Protein AF-A0A658NLS2-F1 (afdb_monomer_lite)

pLDDT: mean 79.7, std 11.79, range [51.97, 91.81]

Structure (mmCIF, N/CA/C/O backbone):
data_AF-A0A658NLS2-F1
#
_entry.id   AF-A0A658NLS2-F1
#
loop_
_atom_site.group_PDB
_atom_site.id
_atom_site.type_symbol
_atom_site.label_atom_id
_atom_site.label_alt_id
_atom_site.label_comp_id
_atom_site.label_asym_id
_atom_site.label_entity_id
_atom_site.label_seq_id
_atom_site.pdbx_PDB_ins_code
_atom_site.Cartn_x
_atom_site.Cartn_y
_atom_site.Cartn_z
_atom_site.occupancy
_atom_site.B_iso_or_equiv
_atom_site.auth_seq_id
_atom_site.auth_comp_id
_atom_site.auth_asym_id
_atom_site.auth_atom_id
_atom_site.pdbx_PDB_model_num
ATOM 1 N N . SER A 1 1 ? 4.223 12.182 16.575 1.00 65.25 1 SER A N 1
ATOM 2 C CA . SER A 1 1 ? 4.253 11.805 15.146 1.00 65.25 1 SER A CA 1
ATOM 3 C C . SER A 1 1 ? 2.900 11.260 14.741 1.00 65.25 1 SER A C 1
ATOM 5 O O . SER A 1 1 ? 2.313 10.538 15.530 1.00 65.25 1 SER A O 1
ATOM 7 N N . ILE A 1 2 ? 2.389 11.633 13.567 1.00 84.19 2 ILE A N 1
ATOM 8 C CA . ILE A 1 2 ? 1.117 11.115 13.041 1.00 84.19 2 ILE A CA 1
ATOM 9 C C . ILE A 1 2 ? 1.444 9.887 12.190 1.00 84.19 2 ILE A C 1
ATOM 11 O O . ILE A 1 2 ? 2.329 9.966 11.338 1.00 84.19 2 ILE A O 1
ATOM 15 N N . VAL A 1 3 ? 0.764 8.772 12.449 1.00 85.00 3 VAL A N 1
ATOM 16 C CA . VAL A 1 3 ? 0.836 7.545 11.646 1.00 85.00 3 VAL A CA 1
ATOM 17 C C . VAL A 1 3 ? -0.495 7.407 10.921 1.00 85.00 3 VAL A C 1
ATOM 19 O O . VAL A 1 3 ? -1.545 7.502 11.556 1.00 85.00 3 VAL A O 1
ATOM 22 N N . LYS A 1 4 ? -0.460 7.208 9.601 1.00 86.88 4 LYS A N 1
ATOM 23 C CA . LYS A 1 4 ? -1.666 6.925 8.812 1.00 86.88 4 LYS A CA 1
ATOM 24 C C . LYS A 1 4 ? -1.690 5.435 8.499 1.00 86.88 4 LYS A C 1
ATOM 26 O O . LYS A 1 4 ? -0.728 4.911 7.945 1.00 86.88 4 LYS A O 1
ATOM 31 N N . ILE A 1 5 ? -2.780 4.770 8.862 1.00 86.88 5 ILE A N 1
ATOM 32 C CA . ILE A 1 5 ? -3.020 3.362 8.545 1.00 86.88 5 ILE A CA 1
ATOM 33 C C . ILE A 1 5 ? -4.089 3.323 7.462 1.00 86.88 5 ILE A C 1
ATOM 35 O O . ILE A 1 5 ? -5.166 3.896 7.634 1.00 86.88 5 ILE A O 1
ATOM 39 N N . VAL A 1 6 ? -3.785 2.672 6.344 1.00 86.12 6 VAL A N 1
ATOM 40 C CA . VAL A 1 6 ? -4.731 2.469 5.249 1.00 86.12 6 VAL A CA 1
ATOM 41 C C . VAL A 1 6 ? -5.123 1.005 5.208 1.00 86.12 6 VAL A C 1
ATOM 43 O O . VAL A 1 6 ? -4.279 0.133 5.007 1.00 86.12 6 VAL A O 1
ATOM 46 N N . LEU A 1 7 ? -6.411 0.751 5.412 1.00 83.94 7 LEU A N 1
ATOM 47 C CA . LEU A 1 7 ? -6.997 -0.579 5.322 1.00 83.94 7 LEU A CA 1
ATOM 48 C C . LEU A 1 7 ? -7.395 -0.885 3.874 1.00 83.94 7 LEU A C 1
ATOM 50 O O . LEU A 1 7 ? -7.679 0.027 3.090 1.00 83.94 7 LEU A O 1
ATOM 54 N N . GLY A 1 8 ? -7.460 -2.175 3.541 1.00 77.00 8 GLY A N 1
ATOM 55 C CA . GLY A 1 8 ? -8.093 -2.634 2.306 1.00 77.00 8 GLY A CA 1
ATOM 56 C C . GLY A 1 8 ? -9.534 -2.128 2.168 1.00 77.00 8 GLY A C 1
ATOM 57 O O . GLY A 1 8 ? -10.190 -1.777 3.150 1.00 77.00 8 GLY A O 1
ATOM 58 N N . GLY A 1 9 ? -10.035 -2.072 0.934 1.00 71.25 9 GLY A N 1
ATOM 59 C CA . GLY A 1 9 ? -11.396 -1.613 0.650 1.00 71.25 9 GLY A CA 1
ATOM 60 C C . GLY A 1 9 ? -11.589 -0.093 0.643 1.00 71.25 9 GLY A C 1
ATOM 61 O O . GLY A 1 9 ? -12.726 0.361 0.510 1.00 71.25 9 GLY A O 1
ATOM 62 N N . ALA A 1 10 ? -10.518 0.706 0.732 1.00 70.81 10 ALA A N 1
ATOM 63 C CA . ALA A 1 10 ? -10.616 2.146 0.513 1.00 70.81 10 ALA A CA 1
ATOM 64 C C . ALA A 1 10 ? -11.225 2.426 -0.876 1.00 70.81 10 ALA A C 1
ATOM 66 O O . ALA A 1 10 ? -10.749 1.945 -1.905 1.00 70.81 10 ALA A O 1
ATOM 67 N N . SER A 1 11 ? -12.331 3.168 -0.903 1.00 69.44 11 SER A N 1
ATOM 68 C CA . SER A 1 11 ? -13.107 3.426 -2.120 1.00 69.44 11 SER A CA 1
ATOM 69 C C . SER A 1 11 ? -12.618 4.648 -2.898 1.00 69.44 11 SER A C 1
ATOM 71 O O . SER A 1 11 ? -12.958 4.790 -4.073 1.00 69.44 11 SER A O 1
ATOM 73 N N . ASN A 1 12 ? -11.805 5.506 -2.273 1.00 81.88 12 ASN A N 1
ATOM 74 C CA . ASN A 1 12 ? -11.258 6.700 -2.902 1.00 81.88 12 ASN A CA 1
ATOM 75 C C . ASN A 1 12 ? -10.073 6.346 -3.812 1.00 81.88 12 ASN A C 1
ATOM 77 O O . ASN A 1 12 ? -8.965 6.084 -3.348 1.00 81.88 12 ASN A O 1
ATOM 81 N N . SER A 1 13 ? -10.305 6.373 -5.123 1.00 81.00 13 SER A N 1
ATOM 82 C CA . SER A 1 13 ? -9.292 6.072 -6.138 1.00 81.00 13 SER A CA 1
ATOM 83 C C . SER A 1 13 ? -8.092 7.018 -6.099 1.00 81.00 13 SER A C 1
ATOM 85 O O . SER A 1 13 ? -6.977 6.577 -6.367 1.00 81.00 13 SER A O 1
ATOM 87 N N . ARG A 1 14 ? -8.288 8.292 -5.731 1.00 84.12 14 ARG A N 1
ATOM 88 C CA . ARG A 1 14 ? -7.193 9.268 -5.632 1.00 84.12 14 ARG A CA 1
ATOM 89 C C . ARG A 1 14 ? -6.228 8.905 -4.507 1.00 84.12 14 ARG A C 1
ATOM 91 O O . ARG A 1 14 ? -5.028 8.855 -4.741 1.00 84.12 14 ARG A O 1
ATOM 98 N N . ASP A 1 15 ? -6.756 8.549 -3.338 1.00 83.19 15 ASP A N 1
ATOM 99 C CA . ASP A 1 15 ? -5.923 8.140 -2.203 1.00 83.19 15 ASP A CA 1
ATOM 100 C C . ASP A 1 15 ? -5.118 6.876 -2.531 1.00 83.19 15 ASP A C 1
ATOM 102 O O . ASP A 1 15 ? -3.947 6.774 -2.179 1.00 83.19 15 ASP A O 1
ATOM 106 N N . LEU A 1 16 ? -5.728 5.919 -3.237 1.00 85.44 16 LEU A N 1
ATOM 107 C CA . LEU A 1 16 ? -5.045 4.703 -3.686 1.00 85.44 16 LEU A CA 1
ATOM 108 C C . LEU A 1 16 ? -3.929 4.999 -4.696 1.00 85.44 16 LEU A C 1
ATOM 110 O O . LEU A 1 16 ? -2.878 4.361 -4.653 1.00 85.44 16 LEU A O 1
ATOM 114 N N . GLN A 1 17 ? -4.144 5.964 -5.591 1.00 86.62 17 GLN A N 1
ATOM 115 C CA . GLN A 1 17 ? -3.137 6.388 -6.562 1.00 86.62 17 GLN A CA 1
ATOM 116 C C . GLN A 1 17 ? -1.950 7.073 -5.875 1.00 86.62 17 GLN A C 1
ATOM 118 O O . GLN A 1 17 ? -0.796 6.764 -6.184 1.00 86.62 17 GLN A O 1
ATOM 123 N N . ASP A 1 18 ? -2.225 7.953 -4.915 1.00 86.19 18 ASP A N 1
ATOM 124 C CA . ASP A 1 18 ? -1.192 8.636 -4.135 1.00 86.19 18 ASP A CA 1
ATOM 125 C C . ASP A 1 18 ? -0.382 7.625 -3.306 1.00 86.19 18 ASP A C 1
ATOM 127 O O . ASP A 1 18 ? 0.844 7.709 -3.236 1.00 86.19 18 ASP A O 1
ATOM 131 N N . LEU A 1 19 ? -1.047 6.609 -2.741 1.00 83.69 19 LEU A N 1
ATOM 132 C CA . LEU A 1 19 ? -0.391 5.503 -2.040 1.00 83.69 19 LEU A CA 1
ATOM 133 C C . LEU A 1 19 ? 0.497 4.667 -2.957 1.00 83.69 19 LEU A C 1
ATOM 135 O O . LEU A 1 19 ? 1.636 4.386 -2.597 1.00 83.69 19 LEU A O 1
ATOM 139 N N . SER A 1 20 ? -0.004 4.278 -4.130 1.00 85.81 20 SER A N 1
ATOM 140 C CA . SER A 1 20 ? 0.773 3.522 -5.117 1.00 85.81 20 SER A CA 1
ATOM 141 C C . SER A 1 20 ? 2.027 4.298 -5.536 1.00 85.81 20 SER A C 1
ATOM 143 O O . SER A 1 20 ? 3.126 3.750 -5.522 1.00 85.81 20 SER A O 1
ATOM 145 N N . THR A 1 21 ? 1.884 5.607 -5.766 1.00 87.00 21 THR A N 1
ATOM 146 C CA . THR A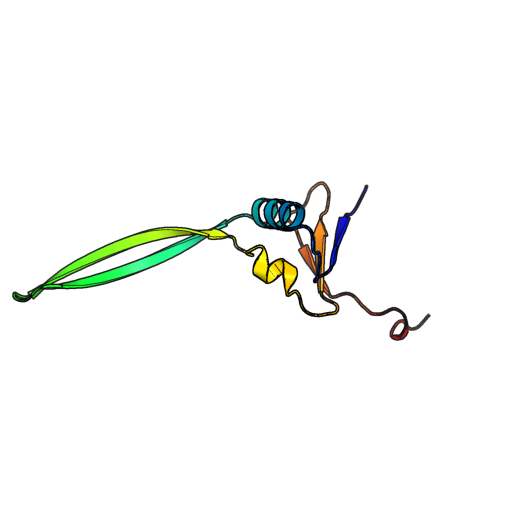 1 21 ? 3.001 6.511 -6.084 1.00 87.00 21 THR A CA 1
ATOM 147 C C . THR A 1 21 ? 4.020 6.595 -4.944 1.00 87.00 21 THR A C 1
ATOM 149 O O . THR A 1 21 ? 5.222 6.593 -5.191 1.00 87.00 21 THR A O 1
ATOM 152 N N . LEU A 1 22 ? 3.560 6.650 -3.689 1.00 85.94 22 LEU A N 1
ATOM 153 C CA . LEU A 1 22 ? 4.438 6.725 -2.518 1.00 85.94 22 LEU A CA 1
ATOM 154 C C . LEU A 1 22 ? 5.202 5.418 -2.257 1.00 85.94 22 LEU A C 1
ATOM 156 O O . LEU A 1 22 ? 6.339 5.460 -1.792 1.00 85.94 22 LEU A O 1
ATOM 160 N N . ILE A 1 23 ? 4.582 4.266 -2.529 1.00 87.12 23 ILE A N 1
ATOM 161 C CA . ILE A 1 23 ? 5.251 2.955 -2.479 1.00 87.12 23 ILE A CA 1
ATOM 162 C C . ILE A 1 23 ? 6.334 2.889 -3.563 1.00 87.12 23 ILE A C 1
ATOM 164 O O . ILE A 1 23 ? 7.408 2.336 -3.327 1.00 87.12 23 ILE A O 1
ATOM 168 N N . GLY A 1 24 ? 6.062 3.501 -4.714 1.00 88.12 24 GLY A N 1
ATOM 169 C CA . GLY A 1 24 ? 6.996 3.645 -5.815 1.00 88.12 24 GLY A CA 1
ATOM 170 C C . GLY A 1 24 ? 6.892 2.526 -6.843 1.00 88.12 24 GLY A C 1
ATOM 171 O O . GLY A 1 24 ? 6.037 1.636 -6.781 1.00 88.12 24 GLY A O 1
ATOM 172 N N . ASP A 1 25 ? 7.810 2.585 -7.800 1.00 89.19 25 ASP A N 1
ATOM 173 C CA . ASP A 1 25 ? 7.829 1.705 -8.957 1.00 89.19 25 ASP A CA 1
ATOM 174 C C . ASP A 1 25 ? 9.037 0.765 -8.939 1.00 89.19 25 ASP A C 1
ATOM 176 O O . ASP A 1 25 ? 10.090 1.067 -8.375 1.00 89.19 25 ASP A O 1
ATOM 180 N N . ARG A 1 26 ? 8.887 -0.373 -9.615 1.00 83.88 26 ARG A N 1
ATOM 181 C CA . ARG A 1 26 ? 9.960 -1.308 -9.942 1.00 83.88 26 ARG A CA 1
ATOM 182 C C . ARG A 1 26 ? 10.140 -1.395 -11.451 1.00 83.88 26 ARG A C 1
ATOM 184 O O . ARG A 1 26 ? 9.169 -1.352 -12.208 1.00 83.88 26 ARG A O 1
ATOM 191 N N . ASP A 1 27 ? 11.379 -1.586 -11.872 1.00 84.62 27 ASP A N 1
ATOM 192 C CA . ASP A 1 27 ? 11.685 -1.881 -13.264 1.00 84.62 27 ASP A CA 1
ATOM 193 C C . ASP A 1 27 ? 11.392 -3.356 -13.552 1.00 84.62 27 ASP A C 1
ATOM 195 O O . ASP A 1 27 ? 11.810 -4.258 -12.823 1.00 84.62 27 ASP A O 1
ATOM 199 N N . GLU A 1 28 ? 10.654 -3.607 -14.624 1.00 78.62 28 GLU A N 1
ATOM 200 C CA . GLU A 1 28 ? 10.342 -4.937 -15.117 1.00 78.62 28 GLU A CA 1
ATOM 201 C C . GLU A 1 28 ? 10.950 -5.107 -16.510 1.00 78.62 28 GLU A C 1
ATOM 203 O O . GLU A 1 28 ? 10.649 -4.360 -17.447 1.00 78.62 28 GLU A O 1
ATOM 208 N N . TYR A 1 29 ? 11.831 -6.098 -16.640 1.00 70.19 29 TYR A N 1
ATOM 209 C CA . TYR A 1 29 ? 12.489 -6.432 -17.897 1.00 70.19 29 TYR A CA 1
ATOM 210 C C . TYR A 1 29 ? 11.566 -7.316 -18.732 1.00 70.19 29 TYR A C 1
ATOM 212 O O . TYR A 1 29 ? 11.199 -8.412 -18.318 1.00 70.19 29 TYR A O 1
ATOM 220 N N . THR A 1 30 ? 11.192 -6.838 -19.913 1.00 65.88 30 THR A N 1
ATOM 221 C CA . THR A 1 30 ? 10.486 -7.630 -20.920 1.00 65.88 30 THR A CA 1
ATOM 222 C C . THR A 1 30 ? 11.493 -8.022 -21.993 1.00 65.88 30 THR A C 1
ATOM 224 O O . THR A 1 30 ? 11.924 -7.178 -22.781 1.00 65.88 30 THR A O 1
ATOM 227 N N . ASP A 1 31 ? 11.887 -9.293 -22.013 1.00 58.84 31 ASP A N 1
ATOM 228 C CA . ASP A 1 31 ? 12.724 -9.852 -23.073 1.00 58.84 31 ASP A CA 1
ATOM 229 C C . ASP A 1 31 ? 11.816 -10.355 -24.205 1.00 58.84 31 ASP A C 1
ATOM 231 O O . ASP A 1 31 ? 11.014 -11.268 -24.019 1.00 58.84 31 ASP A O 1
ATOM 235 N N . SER A 1 32 ? 11.924 -9.738 -25.381 1.00 52.03 32 SER A N 1
ATOM 236 C CA . SER A 1 32 ? 11.250 -10.191 -26.601 1.00 52.03 32 SER A CA 1
ATOM 237 C C . SER A 1 32 ? 12.284 -10.774 -27.562 1.00 52.03 32 SER A C 1
ATOM 239 O O . SER A 1 32 ? 13.212 -10.083 -27.990 1.00 52.03 32 SER A O 1
ATOM 241 N N . SER A 1 33 ? 12.161 -12.068 -27.865 1.00 53.91 33 SER A N 1
ATOM 242 C CA . SER A 1 33 ? 13.003 -12.745 -28.852 1.00 53.91 33 SER A CA 1
ATOM 243 C C . SER A 1 33 ? 12.201 -12.981 -30.126 1.00 53.91 33 SER A C 1
ATOM 245 O O . SER A 1 33 ? 11.273 -13.793 -30.127 1.00 53.91 33 SER A O 1
ATOM 247 N N . THR A 1 34 ? 12.574 -12.310 -31.210 1.00 55.31 34 THR A N 1
ATOM 248 C CA . THR A 1 34 ? 11.988 -12.539 -32.534 1.00 55.31 34 THR A CA 1
ATOM 249 C C . THR A 1 34 ? 12.956 -13.389 -33.348 1.00 55.31 34 THR A C 1
ATOM 251 O O . THR A 1 34 ? 14.126 -13.032 -33.521 1.00 55.31 34 THR A O 1
ATOM 254 N N . VAL A 1 35 ? 12.477 -14.533 -33.834 1.00 55.44 35 VAL A N 1
ATOM 255 C CA . VAL A 1 35 ? 13.217 -15.415 -34.745 1.00 55.44 35 VAL A CA 1
ATOM 256 C C . VAL A 1 35 ? 12.748 -15.098 -36.162 1.00 55.44 35 VAL A C 1
ATOM 258 O O . VAL A 1 35 ? 11.577 -15.293 -36.468 1.00 55.44 35 VAL A O 1
ATOM 261 N N . GLY A 1 36 ? 13.636 -14.552 -36.995 1.00 56.31 36 GLY A N 1
ATOM 262 C CA . GLY A 1 36 ? 13.358 -14.293 -38.413 1.00 56.31 36 GLY A CA 1
ATOM 263 C C . GLY A 1 36 ? 13.665 -15.507 -39.297 1.00 56.31 36 GLY A C 1
ATOM 264 O O . GLY A 1 36 ? 14.546 -16.302 -38.963 1.00 56.31 36 GLY A O 1
ATOM 265 N N . ASP A 1 37 ? 12.988 -15.606 -40.446 1.0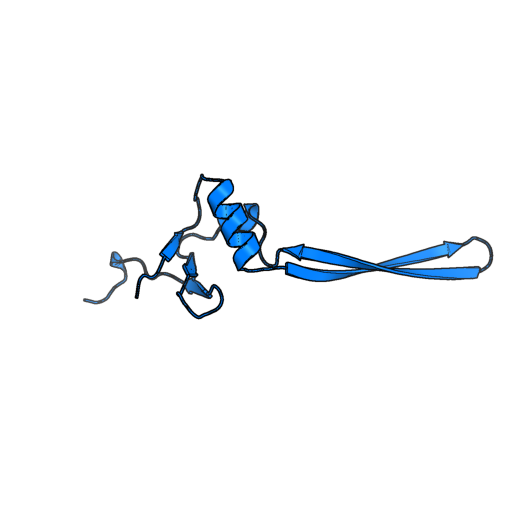0 64.75 37 ASP A N 1
ATOM 266 C CA . ASP A 1 37 ? 12.955 -16.773 -41.357 1.00 64.75 37 ASP A CA 1
ATOM 267 C C . ASP A 1 37 ? 14.317 -17.257 -41.906 1.00 64.75 37 ASP A C 1
ATOM 269 O O . ASP A 1 37 ? 14.402 -18.345 -42.469 1.00 64.75 37 ASP A O 1
ATOM 273 N N . TYR A 1 38 ? 15.402 -16.498 -41.712 1.00 63.66 38 TYR A N 1
ATOM 274 C CA . TYR A 1 38 ? 16.759 -16.821 -42.185 1.00 63.66 38 TYR A CA 1
ATOM 275 C C . TYR A 1 38 ? 17.811 -16.933 -41.063 1.00 63.66 38 TYR A C 1
ATOM 277 O O . TYR A 1 38 ? 19.003 -16.742 -41.291 1.00 63.66 38 TYR A O 1
ATOM 285 N N . GLY A 1 39 ? 17.397 -17.238 -39.829 1.00 59.06 39 GLY A N 1
ATOM 286 C CA . GLY A 1 39 ? 18.328 -17.513 -38.722 1.00 59.06 39 GLY A CA 1
ATOM 287 C C . GLY A 1 39 ? 18.865 -16.274 -37.996 1.00 59.06 39 GLY A C 1
ATOM 288 O O . GLY A 1 39 ? 19.704 -16.397 -37.102 1.00 59.06 39 GLY A O 1
ATOM 289 N N . SER A 1 40 ? 18.356 -15.077 -38.302 1.00 54.69 40 SER A N 1
ATOM 290 C CA . SER A 1 40 ? 18.630 -13.881 -37.502 1.00 54.69 40 SER A CA 1
ATOM 291 C C . SER A 1 40 ? 17.826 -13.927 -36.196 1.00 54.69 40 SER A C 1
ATOM 293 O O . SER A 1 40 ? 16.595 -13.833 -36.213 1.00 54.69 40 SER A O 1
ATOM 295 N N . ARG A 1 41 ? 18.511 -14.057 -35.055 1.00 58.62 41 ARG A N 1
ATOM 296 C CA . ARG A 1 41 ? 17.912 -13.871 -33.723 1.00 58.62 41 ARG A CA 1
ATOM 297 C C . ARG A 1 41 ? 18.013 -12.396 -33.350 1.00 58.62 41 ARG A C 1
ATOM 299 O O . ARG A 1 41 ? 19.114 -11.901 -33.129 1.00 58.62 41 ARG A O 1
ATOM 306 N N . SER A 1 42 ? 16.878 -11.708 -33.268 1.00 51.97 42 SER A N 1
ATOM 307 C CA . SER A 1 42 ? 16.813 -10.371 -32.677 1.00 51.97 42 SER A CA 1
ATOM 308 C C . SER A 1 42 ? 16.339 -10.500 -31.231 1.00 51.97 42 SER A C 1
ATOM 310 O O . SER A 1 42 ? 15.268 -11.053 -30.980 1.00 51.97 42 SER A O 1
ATOM 312 N N . ASN A 1 43 ? 17.150 -10.031 -30.282 1.00 55.62 43 ASN A N 1
ATOM 313 C CA . ASN A 1 43 ? 16.784 -9.928 -28.871 1.00 55.62 43 ASN A CA 1
ATOM 314 C C . ASN A 1 43 ? 16.560 -8.452 -28.552 1.00 55.62 43 ASN A C 1
ATOM 316 O O . ASN A 1 43 ? 17.512 -7.673 -28.516 1.00 55.62 43 ASN A O 1
ATOM 320 N N . GLN A 1 44 ? 15.311 -8.074 -28.303 1.00 55.25 44 GLN A N 1
ATOM 321 C CA . GLN A 1 44 ? 14.949 -6.737 -27.857 1.00 55.25 44 GLN A CA 1
ATOM 322 C C . GLN A 1 44 ? 14.531 -6.817 -26.388 1.00 55.25 44 GLN A C 1
ATOM 324 O O . GLN A 1 44 ? 13.520 -7.431 -26.045 1.00 55.25 44 GLN A O 1
ATOM 329 N N . ARG A 1 45 ? 15.336 -6.203 -25.517 1.00 62.12 45 ARG A N 1
ATOM 330 C CA . ARG A 1 45 ? 15.050 -6.054 -24.088 1.00 62.12 45 ARG A CA 1
ATOM 331 C C . ARG A 1 45 ? 14.425 -4.684 -23.863 1.00 62.12 45 ARG A C 1
ATOM 333 O O . ARG A 1 45 ? 15.096 -3.669 -24.031 1.00 62.12 45 ARG A O 1
ATOM 340 N N . SER A 1 46 ? 13.149 -4.658 -23.504 1.00 67.31 46 SER A N 1
ATOM 341 C CA . SER A 1 46 ? 12.437 -3.438 -23.125 1.00 67.31 46 SER A CA 1
ATOM 342 C C . SER A 1 46 ? 12.342 -3.355 -21.603 1.00 67.31 46 SER A C 1
ATOM 344 O O . SER A 1 46 ? 12.013 -4.345 -20.950 1.00 67.31 46 SER A O 1
ATOM 346 N N . VAL A 1 47 ? 12.639 -2.191 -21.026 1.00 72.31 47 VAL A N 1
ATOM 347 C CA . VAL A 1 47 ? 12.487 -1.937 -19.585 1.00 72.31 47 VAL A CA 1
ATOM 348 C C . VAL A 1 47 ? 11.206 -1.138 -19.394 1.00 72.31 47 VAL A C 1
ATOM 350 O O . VAL A 1 47 ? 11.093 -0.029 -19.915 1.00 72.31 47 VAL A O 1
ATOM 353 N N . ARG A 1 48 ? 10.230 -1.693 -18.668 1.00 83.94 48 ARG A N 1
ATOM 354 C CA . ARG A 1 48 ? 9.004 -0.975 -18.291 1.00 83.94 48 ARG A CA 1
ATOM 355 C C . ARG A 1 48 ? 9.014 -0.694 -16.794 1.00 83.94 48 ARG A 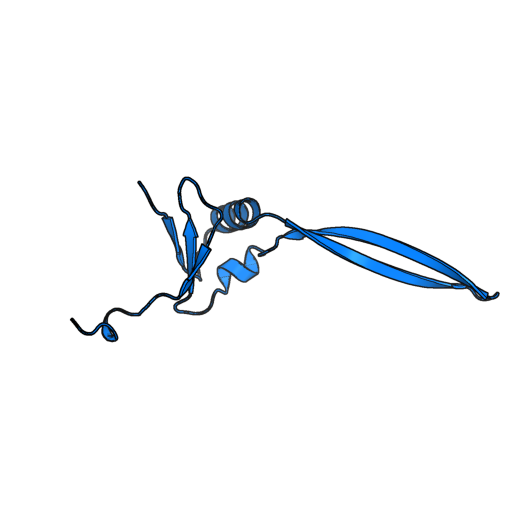C 1
ATOM 357 O O . ARG A 1 48 ? 9.336 -1.578 -16.008 1.00 83.94 48 ARG A O 1
ATOM 364 N N . ARG A 1 49 ? 8.629 0.516 -16.394 1.00 82.81 49 ARG A N 1
ATOM 365 C CA . ARG A 1 49 ? 8.476 0.866 -14.980 1.00 82.81 49 ARG A CA 1
ATOM 3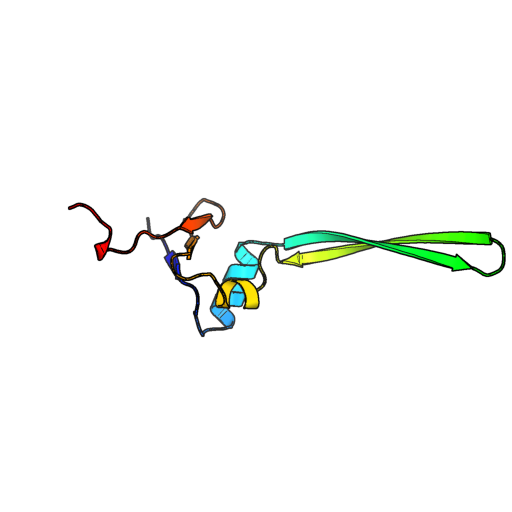66 C C . ARG A 1 49 ? 7.040 0.583 -14.541 1.00 82.81 49 ARG A C 1
ATOM 368 O O . ARG A 1 49 ? 6.104 1.075 -15.169 1.00 82.81 49 ARG A O 1
ATOM 375 N N . VAL A 1 50 ? 6.869 -0.256 -13.523 1.00 88.44 50 VAL A N 1
ATOM 376 C CA . VAL A 1 50 ? 5.564 -0.740 -13.041 1.00 88.44 50 VAL A CA 1
ATOM 377 C C . VAL A 1 50 ? 5.452 -0.459 -11.547 1.00 88.44 50 VAL A C 1
ATOM 379 O O . VAL A 1 50 ? 6.418 -0.730 -10.832 1.00 88.44 50 VAL A O 1
ATOM 382 N N . PRO A 1 51 ? 4.305 0.023 -11.038 1.00 85.38 51 PRO A N 1
ATOM 383 C CA . PRO A 1 51 ? 4.132 0.222 -9.604 1.00 85.38 51 PRO A CA 1
ATOM 384 C C . PRO A 1 51 ? 4.417 -1.072 -8.840 1.00 85.38 51 PRO A C 1
ATOM 386 O O . PRO A 1 51 ? 3.962 -2.154 -9.226 1.00 85.38 51 PRO A O 1
ATOM 389 N N . ILE A 1 52 ? 5.152 -0.965 -7.732 1.00 87.44 52 ILE A N 1
ATOM 390 C CA . ILE A 1 52 ? 5.421 -2.101 -6.835 1.00 87.44 52 ILE A CA 1
ATOM 391 C C . ILE A 1 52 ? 4.095 -2.663 -6.311 1.00 87.44 52 ILE A C 1
ATOM 393 O O . ILE A 1 52 ? 3.914 -3.879 -6.235 1.00 87.44 52 ILE A O 1
ATOM 397 N N . MET A 1 53 ? 3.152 -1.772 -5.994 1.00 87.19 53 MET A N 1
ATOM 398 C CA . MET A 1 53 ? 1.783 -2.123 -5.647 1.00 87.19 53 MET A CA 1
ATOM 399 C C . MET A 1 53 ? 0.814 -1.201 -6.381 1.00 87.19 53 MET A C 1
ATOM 401 O O . MET A 1 53 ? 0.755 -0.002 -6.113 1.00 87.19 53 MET A O 1
ATOM 405 N N . ALA A 1 54 ? 0.059 -1.766 -7.319 1.00 88.81 54 ALA A N 1
ATOM 406 C CA . ALA A 1 54 ? -0.929 -1.028 -8.090 1.00 88.81 54 ALA A CA 1
ATOM 407 C C . ALA A 1 54 ? -2.184 -0.700 -7.242 1.00 88.81 54 ALA A C 1
ATOM 409 O O . ALA A 1 54 ? -2.480 -1.420 -6.280 1.00 88.81 54 ALA A O 1
ATOM 410 N N . PRO A 1 55 ? -2.935 0.372 -7.564 1.00 86.62 55 PRO A N 1
ATOM 411 C CA . PRO A 1 55 ? -4.100 0.813 -6.785 1.00 86.62 55 PRO A CA 1
ATOM 412 C C . PRO A 1 55 ? -5.182 -0.259 -6.593 1.00 86.62 55 PRO A 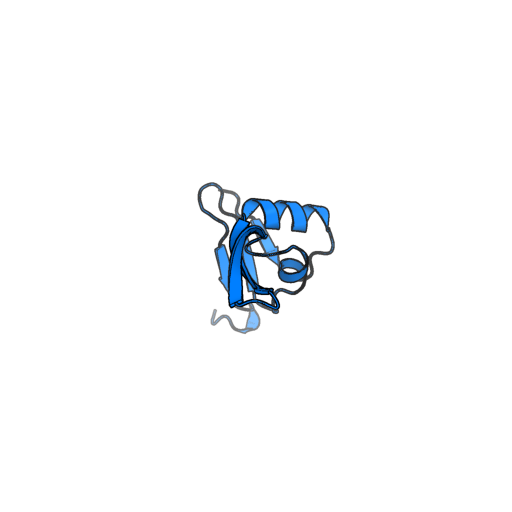C 1
ATOM 414 O O . PRO A 1 55 ? -5.806 -0.338 -5.535 1.00 86.62 55 PRO A O 1
ATOM 417 N N . ASP A 1 56 ? -5.391 -1.109 -7.598 1.00 86.69 56 ASP A N 1
ATOM 418 C CA . ASP A 1 56 ? -6.300 -2.254 -7.544 1.00 86.69 56 ASP A CA 1
ATOM 419 C C . ASP A 1 56 ? -5.852 -3.281 -6.494 1.00 86.69 56 ASP A C 1
ATOM 421 O O . ASP A 1 56 ? -6.679 -3.768 -5.724 1.00 86.69 56 ASP A O 1
ATOM 425 N N . ARG A 1 57 ? -4.542 -3.534 -6.377 1.00 86.25 57 ARG A N 1
ATOM 426 C CA . ARG A 1 57 ? -3.975 -4.428 -5.353 1.00 86.25 57 ARG A CA 1
ATOM 427 C C . ARG A 1 57 ? -4.122 -3.853 -3.948 1.00 86.25 57 ARG A C 1
ATOM 429 O O . ARG A 1 57 ? -4.432 -4.607 -3.029 1.00 86.25 57 ARG A O 1
ATOM 436 N N . ILE A 1 58 ? -3.964 -2.536 -3.785 1.00 85.94 58 ILE A N 1
ATOM 437 C CA . ILE A 1 58 ? -4.206 -1.846 -2.504 1.00 85.94 58 ILE A CA 1
ATOM 438 C C . ILE A 1 58 ? -5.692 -1.953 -2.118 1.00 85.94 58 ILE A C 1
ATOM 440 O O . ILE A 1 58 ? -6.031 -2.228 -0.966 1.00 85.94 58 ILE A O 1
ATOM 444 N N . ARG A 1 59 ? -6.604 -1.790 -3.086 1.00 86.00 59 ARG A N 1
ATOM 445 C CA . ARG A 1 59 ? -8.051 -1.930 -2.861 1.00 86.00 59 ARG A CA 1
ATOM 446 C C . ARG A 1 59 ? -8.426 -3.332 -2.383 1.00 86.00 59 ARG A C 1
ATOM 448 O O . ARG A 1 59 ? -9.311 -3.459 -1.540 1.00 86.00 59 ARG A O 1
ATOM 455 N N . THR A 1 60 ? -7.768 -4.363 -2.906 1.00 89.00 60 THR A N 1
ATOM 456 C CA . THR A 1 60 ? -8.044 -5.772 -2.591 1.00 89.00 60 THR A CA 1
ATOM 457 C C . THR A 1 60 ? -7.114 -6.350 -1.524 1.00 89.00 60 THR A C 1
ATOM 459 O O . THR A 1 60 ? -6.874 -7.558 -1.530 1.00 89.00 60 THR A O 1
ATOM 462 N N . LEU A 1 61 ? -6.543 -5.522 -0.641 1.00 88.06 61 LEU A N 1
ATOM 463 C CA . LEU A 1 61 ? -5.730 -6.039 0.459 1.00 88.06 61 LEU A CA 1
ATOM 464 C C . LEU A 1 61 ? -6.534 -7.060 1.281 1.00 88.06 61 LEU A C 1
ATOM 466 O O . LEU A 1 61 ? -7.712 -6.810 1.565 1.00 88.06 61 LEU A O 1
ATOM 470 N N . PRO A 1 62 ? -5.918 -8.195 1.665 1.00 88.38 62 PRO A N 1
ATOM 471 C CA . PRO A 1 62 ? -6.567 -9.172 2.522 1.00 88.38 62 PRO A CA 1
ATOM 472 C C . PRO A 1 62 ? -7.079 -8.531 3.811 1.00 88.38 62 PRO A C 1
ATOM 474 O O . PRO A 1 62 ? -6.497 -7.579 4.339 1.00 88.38 62 PRO A O 1
ATOM 477 N N . PHE A 1 63 ? -8.174 -9.074 4.338 1.00 85.56 63 PHE A N 1
ATOM 478 C CA . PHE A 1 63 ? -8.663 -8.650 5.640 1.00 85.56 63 PHE A CA 1
ATOM 479 C C . PHE A 1 63 ? -7.587 -8.884 6.704 1.00 85.56 63 PHE A C 1
ATOM 481 O O . PHE A 1 63 ? -6.962 -9.941 6.740 1.00 85.56 63 PHE A O 1
ATOM 488 N N . GLY A 1 64 ? -7.384 -7.894 7.571 1.00 88.25 64 GLY A N 1
ATOM 489 C CA . GLY A 1 64 ? -6.300 -7.923 8.546 1.00 88.25 64 GLY A CA 1
ATOM 490 C C . GLY A 1 64 ? -4.955 -7.442 8.002 1.00 88.25 64 GLY A C 1
ATOM 491 O O . GLY A 1 64 ? -4.000 -7.451 8.759 1.00 88.25 64 GLY A O 1
ATOM 492 N N . THR A 1 65 ? -4.852 -6.962 6.760 1.00 90.81 65 THR A N 1
ATOM 493 C CA . THR A 1 65 ? -3.629 -6.323 6.243 1.00 90.81 65 THR A CA 1
ATOM 494 C C . THR A 1 65 ? -3.847 -4.826 6.020 1.00 90.81 65 THR A C 1
ATOM 496 O O . THR A 1 65 ? -4.917 -4.387 5.590 1.00 90.81 65 THR A O 1
ATOM 499 N N . ALA A 1 66 ? -2.819 -4.026 6.300 1.00 89.38 66 ALA A N 1
ATOM 500 C CA . ALA A 1 66 ? -2.832 -2.582 6.116 1.00 89.38 66 ALA A CA 1
ATOM 501 C C . ALA A 1 66 ? -1.509 -2.042 5.566 1.00 89.38 66 ALA A C 1
ATOM 503 O O . ALA A 1 66 ? -0.448 -2.636 5.752 1.00 89.38 66 ALA A O 1
ATOM 504 N N . VAL A 1 67 ? -1.571 -0.870 4.936 1.00 90.12 67 VAL A N 1
ATOM 505 C CA . VAL A 1 67 ? -0.387 -0.065 4.617 1.00 90.12 67 VAL A CA 1
ATOM 506 C C . VAL A 1 67 ? -0.206 0.973 5.718 1.00 90.12 67 VAL A C 1
ATOM 508 O O . VAL A 1 67 ? -1.068 1.829 5.929 1.00 90.12 67 VAL A O 1
ATOM 511 N N . THR A 1 68 ? 0.924 0.910 6.412 1.00 91.12 68 THR A N 1
ATOM 512 C CA . THR A 1 68 ? 1.310 1.870 7.445 1.00 91.12 68 THR A CA 1
ATOM 513 C C . THR A 1 68 ? 2.242 2.912 6.849 1.00 91.12 68 THR A C 1
ATOM 515 O O . THR A 1 68 ? 3.325 2.595 6.355 1.00 91.12 68 THR A O 1
ATOM 518 N N . LEU A 1 69 ? 1.826 4.173 6.928 1.00 89.25 69 LEU A N 1
ATOM 519 C CA . LEU A 1 69 ? 2.619 5.320 6.517 1.00 89.25 69 LEU A CA 1
ATOM 520 C C . LEU A 1 69 ? 3.211 6.012 7.738 1.00 89.25 69 LEU A C 1
ATOM 522 O O . LEU A 1 69 ? 2.502 6.599 8.565 1.00 89.25 69 LEU A O 1
ATOM 526 N N . LEU A 1 70 ? 4.535 5.954 7.817 1.00 89.19 70 LEU A N 1
ATOM 527 C CA . LEU A 1 70 ? 5.333 6.673 8.795 1.00 89.19 70 LEU A CA 1
ATOM 528 C C . LEU A 1 70 ? 5.851 7.969 8.165 1.00 89.19 70 LEU A C 1
ATOM 530 O O . LEU A 1 70 ? 6.070 8.050 6.963 1.00 89.19 70 LEU A O 1
ATOM 534 N N . ARG A 1 71 ? 6.094 8.995 8.985 1.00 87.62 71 ARG A N 1
ATOM 535 C CA . ARG A 1 71 ? 6.595 10.294 8.501 1.00 87.62 71 ARG A CA 1
ATOM 536 C C . ARG A 1 71 ? 7.948 10.200 7.779 1.00 87.62 71 ARG A C 1
ATOM 538 O O . ARG A 1 71 ? 8.206 11.001 6.892 1.00 87.62 71 ARG A O 1
ATOM 545 N N . ALA A 1 72 ? 8.823 9.306 8.228 1.00 86.62 72 ALA A N 1
ATOM 546 C CA . ALA A 1 72 ? 10.236 9.285 7.844 1.00 86.62 72 ALA A CA 1
ATOM 547 C C . ALA A 1 72 ? 10.731 7.882 7.462 1.00 86.62 72 ALA A C 1
ATOM 549 O O . ALA A 1 72 ? 11.922 7.606 7.551 1.00 86.62 72 ALA A O 1
ATOM 550 N N . ALA A 1 73 ? 9.821 6.983 7.083 1.00 85.38 73 ALA A N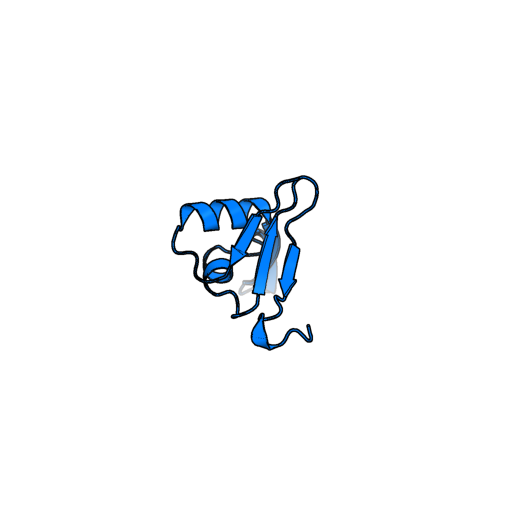 1
ATOM 551 C CA . ALA A 1 73 ? 10.176 5.649 6.621 1.00 85.38 73 ALA A CA 1
ATOM 552 C C . ALA A 1 73 ? 9.348 5.285 5.382 1.00 85.38 73 ALA A C 1
ATOM 554 O O . ALA A 1 73 ? 8.242 5.813 5.225 1.00 85.38 73 ALA A O 1
ATOM 555 N N . PRO A 1 74 ? 9.858 4.384 4.523 1.00 84.25 74 PRO A N 1
ATOM 556 C CA . PRO A 1 74 ? 9.076 3.816 3.434 1.00 84.25 74 PRO A CA 1
ATOM 557 C C . PRO A 1 74 ? 7.759 3.202 3.944 1.00 84.25 74 PRO A C 1
ATOM 559 O O . PRO A 1 74 ? 7.700 2.773 5.101 1.00 84.25 74 PRO A O 1
ATOM 562 N N . PRO A 1 75 ? 6.709 3.131 3.108 1.00 85.25 75 PRO A N 1
ATOM 563 C CA . PRO A 1 75 ? 5.467 2.446 3.455 1.00 85.25 75 PRO A CA 1
ATOM 564 C C . PRO A 1 75 ? 5.713 1.000 3.907 1.00 85.25 75 PRO A C 1
ATOM 566 O O . PRO A 1 75 ? 6.481 0.271 3.281 1.00 85.25 75 PRO A O 1
ATOM 569 N N . ILE A 1 76 ? 5.039 0.577 4.979 1.00 88.94 76 ILE A N 1
ATOM 570 C CA . ILE A 1 76 ? 5.195 -0.762 5.565 1.00 88.94 76 ILE A CA 1
ATOM 571 C C . ILE A 1 76 ? 3.888 -1.538 5.423 1.00 88.94 76 ILE A C 1
ATOM 573 O O . ILE A 1 76 ? 2.838 -1.072 5.870 1.00 88.94 76 ILE A O 1
ATOM 577 N N . ILE A 1 77 ? 3.949 -2.746 4.863 1.00 89.12 77 ILE A N 1
ATOM 578 C CA . ILE A 1 77 ? 2.824 -3.686 4.911 1.00 89.12 77 ILE A CA 1
ATOM 579 C C . ILE A 1 77 ? 2.751 -4.279 6.315 1.00 89.12 77 ILE A C 1
ATOM 581 O O . ILE A 1 77 ? 3.734 -4.810 6.823 1.00 89.12 77 ILE A O 1
ATOM 585 N N . THR A 1 78 ? 1.600 -4.124 6.961 1.00 90.94 78 THR A N 1
ATOM 586 C CA . THR A 1 78 ? 1.388 -4.478 8.365 1.00 90.94 78 THR A CA 1
ATOM 587 C C . THR A 1 78 ? 0.241 -5.465 8.491 1.00 90.94 78 THR A C 1
ATOM 589 O O . THR A 1 78 ? -0.864 -5.187 8.022 1.00 90.94 78 THR A O 1
ATOM 592 N N . ASP A 1 79 ? 0.485 -6.568 9.191 1.00 91.81 79 ASP A N 1
ATOM 593 C CA . ASP A 1 79 ? -0.565 -7.486 9.618 1.00 91.81 79 ASP A CA 1
ATOM 594 C C . ASP A 1 79 ? -1.183 -6.990 10.930 1.00 91.81 79 ASP A C 1
ATOM 596 O O . ASP A 1 79 ? -0.507 -6.761 11.936 1.00 91.81 79 ASP A O 1
ATOM 600 N N . LEU A 1 80 ? -2.493 -6.784 10.906 1.00 90.19 80 LEU A N 1
ATOM 601 C CA . LEU A 1 80 ? -3.297 -6.299 12.011 1.00 90.19 80 LEU A CA 1
ATOM 602 C C . LEU A 1 80 ? -3.846 -7.470 12.816 1.00 90.19 80 LEU A C 1
ATOM 604 O O . LEU A 1 80 ? -4.408 -8.425 12.280 1.00 90.19 80 LEU A O 1
ATOM 608 N N . ARG A 1 81 ? -3.758 -7.347 14.140 1.00 88.50 81 ARG A N 1
ATOM 609 C CA . ARG A 1 81 ? -4.408 -8.275 15.062 1.00 88.50 81 ARG A CA 1
ATOM 610 C C . ARG A 1 81 ? -5.822 -7.778 15.377 1.00 88.50 81 ARG A C 1
ATOM 612 O O . ARG A 1 81 ? -5.958 -6.646 15.845 1.00 88.50 81 ARG A O 1
ATOM 619 N N . PRO A 1 82 ? -6.869 -8.589 15.158 1.00 86.50 82 PRO A N 1
ATOM 620 C CA . PRO A 1 82 ? -8.224 -8.202 15.520 1.00 86.50 82 PRO A CA 1
ATOM 621 C C . PRO A 1 82 ? -8.351 -8.100 17.045 1.00 86.50 82 PRO A C 1
ATOM 623 O O . PRO A 1 82 ? -7.798 -8.918 17.780 1.00 86.50 82 PRO A O 1
ATOM 626 N N . TRP A 1 83 ? -9.094 -7.098 17.520 1.00 87.38 83 TRP A N 1
ATOM 627 C CA . TRP A 1 83 ? -9.232 -6.817 18.952 1.00 87.38 83 TRP A CA 1
ATOM 628 C C . TRP A 1 83 ? -9.790 -7.987 19.789 1.00 87.38 83 TRP A C 1
ATOM 630 O O . TRP A 1 83 ? -9.281 -8.164 20.889 1.00 87.38 83 TRP A O 1
ATOM 640 N N . PRO A 1 84 ? -10.717 -8.852 19.308 1.00 89.19 84 PRO A N 1
ATOM 641 C CA . PRO A 1 84 ? -11.199 -9.985 20.105 1.00 89.19 84 PRO A CA 1
ATOM 642 C C . PRO A 1 84 ? -10.144 -11.079 20.311 1.00 89.19 84 PRO A C 1
ATOM 644 O O . PRO A 1 84 ? -10.299 -11.929 21.177 1.00 89.19 84 PRO A O 1
ATOM 647 N N . ALA A 1 85 ? -9.086 -11.094 19.493 1.00 85.94 85 ALA A N 1
ATOM 648 C CA . ALA A 1 85 ? -7.978 -12.042 19.612 1.00 85.94 85 ALA A CA 1
ATOM 649 C C . ALA A 1 85 ? -6.843 -11.504 20.498 1.00 85.94 85 ALA A C 1
ATOM 651 O O . ALA A 1 85 ? -5.766 -12.102 20.565 1.00 85.94 85 ALA A O 1
ATOM 652 N N . ARG A 1 86 ? -7.038 -10.338 21.122 1.00 84.75 86 ARG A N 1
ATOM 653 C CA . ARG A 1 86 ? -6.080 -9.771 22.059 1.00 84.75 86 ARG A CA 1
ATOM 654 C C . ARG A 1 86 ? -6.298 -10.415 23.438 1.00 84.75 86 ARG A C 1
ATOM 656 O O . ARG A 1 86 ? -7.414 -10.361 23.941 1.00 84.75 86 ARG A O 1
ATOM 663 N N . PRO A 1 87 ? -5.271 -11.042 24.035 1.00 80.75 87 PRO A N 1
ATOM 664 C CA . PRO A 1 87 ? -5.287 -11.345 25.456 1.00 80.75 87 PRO A CA 1
ATOM 665 C C . PRO A 1 87 ? -5.039 -10.024 26.184 1.00 80.75 87 PRO A C 1
ATOM 667 O O . PRO A 1 87 ? -3.972 -9.422 26.023 1.00 80.75 87 PRO A O 1
ATOM 670 N N . ASP A 1 88 ? -6.062 -9.533 26.867 1.00 73.56 88 ASP A N 1
ATOM 671 C CA . ASP A 1 88 ? -5.973 -8.330 27.692 1.00 73.56 88 ASP A CA 1
ATOM 672 C C . ASP A 1 88 ? -5.289 -8.630 29.032 1.00 73.56 88 ASP A C 1
ATOM 674 O O . ASP A 1 88 ? -5.520 -9.732 29.586 1.00 73.56 88 ASP A O 1
#

Sequence (88 aa):
SIVKIVLGGASNSRDLQDLSTLIGDRDEYTDSSTVGDYGSRSNQRSVRRVPIMAPDRIRTLPFGTAVTLLRAAPPIITDLRPWPARPD

Radius of gyration: 19.86 Å; chains: 1; bounding box: 32×29×70 Å

Secondary structure (DSSP, 8-state):
---EEEETT---HHHHHHHHHHH-EEEEEEEEEEE-TTS-EEEEEEEEEEESS-HHHHHTPPTTEEEEE-TTS--EEEEPPPGGG---

Foldseek 3Di:
DDKDKAAAQPPDLVVLVVLLVLLHWDKDWDWDWDQDPPGDTDTDIDIDIGRPAHSVNSNPPDPQWIWMDDPPDRIDIDGHDDPVPDDD